Protein AF-A0ABD2AWP3-F1 (afdb_monomer_lite)

Secondary structure (DSSP, 8-state):
-BPPGGGEE-GGGEEEE-TT--B-TTS-EEEEEE-GGG--SGGGGTEEEESS--TTEEEE--TTS-TT-EEEEE-

Sequence (75 aa):
EICPPENCLPEDQCSIKVKNGGTCTNGNKCCSVVKTEYRTHCRHFLGACLNKCTDRVWIREAVDCADNQRCCILI

Structure (mmCIF, N/CA/C/O backbone):
data_AF-A0ABD2AWP3-F1
#
_entry.id   AF-A0ABD2AWP3-F1
#
loop_
_atom_site.group_PDB
_atom_site.id
_atom_site.type_symbol
_atom_site.label_atom_id
_atom_site.label_alt_id
_atom_site.label_comp_id
_atom_site.label_asym_id
_atom_site.label_entity_id
_atom_site.label_seq_id
_atom_site.pdbx_PDB_ins_code
_atom_site.Cartn_x
_atom_site.Cartn_y
_atom_site.Cartn_z
_atom_site.occupancy
_atom_site.B_iso_or_equiv
_atom_site.auth_seq_id
_atom_site.auth_comp_id
_atom_site.auth_asym_id
_atom_site.auth_atom_id
_atom_site.pdbx_PDB_model_num
ATOM 1 N N . GLU A 1 1 ? -6.869 8.619 -16.369 1.00 72.75 1 GLU A N 1
ATOM 2 C CA . GLU A 1 1 ? -6.970 8.499 -14.901 1.00 72.75 1 GLU A CA 1
ATOM 3 C C . GLU A 1 1 ? -5.639 8.902 -14.277 1.00 72.75 1 GLU A C 1
ATOM 5 O O . GLU A 1 1 ? -4.595 8.574 -14.843 1.00 72.75 1 GLU A O 1
ATOM 10 N N . ILE A 1 2 ? -5.666 9.683 -13.197 1.00 85.19 2 ILE A N 1
ATOM 11 C CA . ILE A 1 2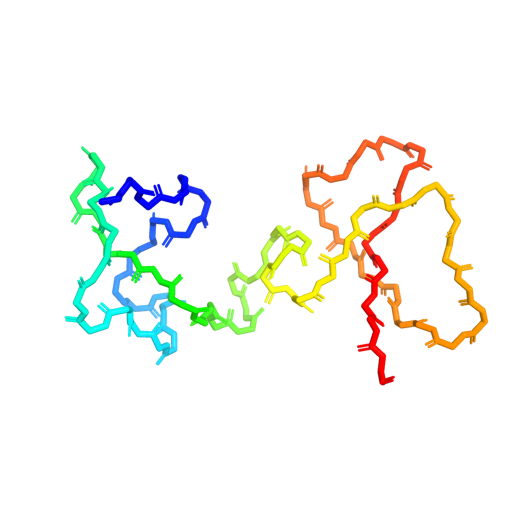 ? -4.455 10.131 -12.495 1.00 85.19 2 ILE A CA 1
ATOM 12 C C . ILE A 1 2 ? -3.992 8.991 -11.590 1.00 85.19 2 ILE A C 1
ATOM 14 O O . ILE A 1 2 ? -4.808 8.417 -10.874 1.00 85.19 2 ILE A O 1
ATOM 18 N N . CYS A 1 3 ? -2.702 8.646 -11.642 1.00 89.50 3 CYS A N 1
ATOM 19 C CA . CYS A 1 3 ? -2.167 7.658 -10.715 1.00 89.50 3 CYS A CA 1
ATOM 20 C C . CYS A 1 3 ? -2.161 8.263 -9.312 1.00 89.50 3 CYS A C 1
ATOM 22 O O . CYS A 1 3 ? -1.665 9.382 -9.148 1.00 89.50 3 CYS A O 1
ATOM 24 N N . PRO A 1 4 ? -2.663 7.554 -8.298 1.00 88.88 4 PRO A N 1
ATOM 25 C CA . PRO A 1 4 ? -2.557 8.053 -6.944 1.00 88.88 4 PRO A CA 1
ATOM 26 C C . PRO A 1 4 ? -1.078 8.274 -6.539 1.00 88.88 4 PRO A C 1
ATOM 28 O O . PRO A 1 4 ? -0.246 7.399 -6.817 1.00 88.88 4 PRO A O 1
ATOM 31 N N . PRO A 1 5 ? -0.725 9.411 -5.907 1.00 89.69 5 PRO A N 1
ATOM 32 C CA . PRO A 1 5 ? 0.667 9.842 -5.719 1.00 89.69 5 PRO A CA 1
ATOM 33 C C . PRO A 1 5 ? 1.584 8.815 -5.051 1.00 89.69 5 PRO A C 1
ATOM 35 O O . PRO A 1 5 ? 2.743 8.667 -5.424 1.00 89.69 5 PRO A O 1
ATOM 38 N N . GLU A 1 6 ? 1.063 8.063 -4.095 1.00 88.62 6 GLU A N 1
ATOM 39 C CA . GLU A 1 6 ? 1.792 7.064 -3.326 1.00 88.62 6 GLU A CA 1
ATOM 40 C C . GLU A 1 6 ? 2.128 5.784 -4.124 1.00 88.62 6 GLU A C 1
ATOM 42 O O . GLU A 1 6 ? 3.002 5.023 -3.729 1.00 88.62 6 GLU A O 1
ATOM 47 N N . ASN A 1 7 ? 1.532 5.602 -5.314 1.00 91.06 7 ASN A N 1
ATOM 48 C CA . ASN A 1 7 ? 1.870 4.552 -6.287 1.00 91.06 7 ASN A CA 1
ATOM 49 C C . ASN A 1 7 ? 2.778 5.086 -7.408 1.00 91.06 7 ASN A C 1
ATOM 51 O O . ASN A 1 7 ? 3.197 4.313 -8.272 1.00 91.06 7 ASN A O 1
ATOM 55 N N . CYS A 1 8 ? 3.086 6.386 -7.426 1.00 92.69 8 CYS A N 1
ATOM 56 C CA . CYS A 1 8 ? 4.019 6.979 -8.377 1.00 92.69 8 CYS A CA 1
ATOM 57 C C . CYS A 1 8 ? 5.454 6.768 -7.910 1.00 92.69 8 CYS A C 1
ATOM 59 O O . CYS A 1 8 ? 6.074 7.661 -7.326 1.00 92.69 8 CYS A O 1
ATOM 61 N N . LEU A 1 9 ? 5.981 5.582 -8.199 1.00 92.38 9 LEU A N 1
ATOM 62 C CA . LEU A 1 9 ? 7.268 5.115 -7.696 1.00 92.38 9 LEU A CA 1
ATOM 63 C C . LEU A 1 9 ? 8.318 4.983 -8.809 1.00 92.38 9 LEU A C 1
ATOM 65 O O . LEU A 1 9 ? 7.968 4.780 -9.981 1.00 92.38 9 LEU A O 1
ATOM 69 N N . PRO A 1 10 ? 9.611 5.073 -8.452 1.00 92.81 10 PRO A N 1
ATOM 70 C CA . PRO A 1 10 ? 10.699 4.665 -9.326 1.00 92.81 10 PRO A CA 1
ATOM 71 C C . PRO A 1 10 ? 10.493 3.247 -9.869 1.00 92.81 10 PRO A C 1
ATOM 73 O O . PRO A 1 10 ? 9.902 2.378 -9.223 1.00 92.81 10 PRO A O 1
ATOM 76 N N . GLU A 1 11 ? 10.977 3.015 -11.086 1.00 89.38 11 GLU A N 1
ATOM 77 C CA . GLU A 1 11 ? 10.781 1.750 -11.797 1.00 89.38 11 GLU A CA 1
ATOM 78 C C . GLU A 1 11 ? 11.330 0.540 -11.029 1.00 89.38 11 GLU A C 1
ATOM 80 O O . GLU A 1 11 ? 10.711 -0.522 -11.011 1.00 89.38 11 GLU A O 1
ATOM 85 N N . ASP A 1 12 ? 12.454 0.721 -10.349 1.00 93.12 12 ASP A N 1
ATOM 86 C CA . ASP A 1 12 ? 13.130 -0.281 -9.537 1.00 93.12 12 ASP A CA 1
ATOM 87 C C . ASP A 1 12 ? 12.390 -0.614 -8.235 1.00 93.12 12 ASP A C 1
ATOM 89 O O . ASP A 1 12 ? 12.637 -1.674 -7.663 1.00 93.12 12 ASP A O 1
ATOM 93 N N . GLN A 1 13 ? 11.443 0.213 -7.791 1.00 94.00 13 GLN A N 1
ATOM 94 C CA . GLN A 1 13 ? 10.627 -0.040 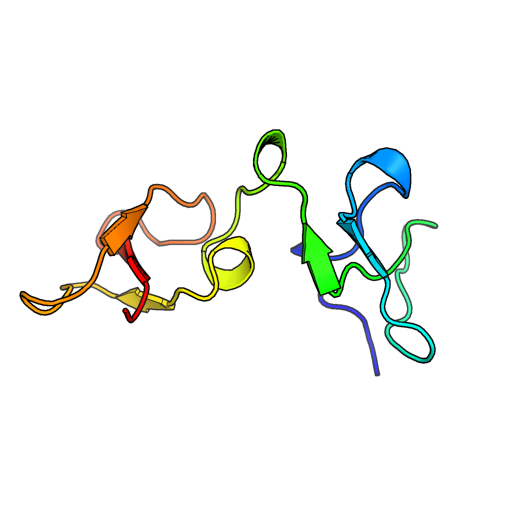-6.595 1.00 94.00 13 GLN A CA 1
ATOM 95 C C . GLN A 1 13 ? 9.313 -0.766 -6.915 1.00 94.00 13 GLN A C 1
ATOM 97 O O . GLN A 1 13 ? 8.586 -1.201 -6.015 1.00 94.00 13 GLN A O 1
ATOM 102 N N . CYS A 1 14 ? 9.010 -0.937 -8.203 1.00 92.50 14 CYS A N 1
ATOM 103 C CA . CYS A 1 14 ? 7.759 -1.506 -8.669 1.00 92.50 14 CYS A CA 1
ATOM 104 C C . CYS A 1 14 ? 7.916 -2.960 -9.135 1.00 92.50 14 CYS A C 1
ATOM 106 O O . CYS A 1 14 ? 8.714 -3.260 -10.019 1.00 92.50 14 CYS A O 1
ATOM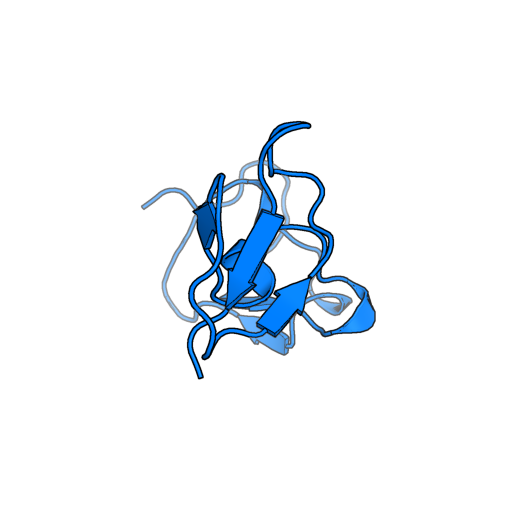 108 N N . SER A 1 15 ? 7.123 -3.879 -8.573 1.00 92.94 15 SER A N 1
ATOM 109 C CA . SER A 1 15 ? 7.055 -5.273 -9.036 1.00 92.94 15 SER A CA 1
ATOM 110 C C . SER A 1 15 ? 6.218 -5.403 -10.304 1.00 92.94 15 SER A C 1
ATOM 112 O O . SER A 1 15 ? 6.597 -6.116 -11.229 1.00 92.94 15 SER A O 1
ATOM 114 N N . ILE A 1 16 ? 5.063 -4.730 -10.344 1.00 88.75 16 ILE A N 1
ATOM 115 C CA . ILE A 1 16 ? 4.131 -4.782 -11.474 1.00 88.75 16 ILE A CA 1
ATOM 116 C C . ILE A 1 16 ? 3.698 -3.366 -11.818 1.00 88.75 16 ILE A C 1
ATOM 118 O O . ILE A 1 16 ? 3.061 -2.690 -11.011 1.00 88.75 16 ILE A O 1
ATOM 122 N N . LYS A 1 17 ? 4.010 -2.931 -13.038 1.00 84.69 17 LYS A N 1
ATOM 123 C CA . LYS A 1 17 ? 3.570 -1.640 -13.575 1.00 84.69 17 LYS A CA 1
ATOM 124 C C . LYS A 1 17 ? 2.154 -1.749 -14.126 1.00 84.69 17 LYS A C 1
ATOM 126 O O . LYS A 1 17 ? 1.772 -2.784 -14.676 1.00 84.69 17 LYS A O 1
ATOM 131 N N . VAL A 1 18 ? 1.404 -0.656 -14.063 1.00 83.31 18 VAL A N 1
ATOM 132 C CA . VAL A 1 18 ? 0.139 -0.561 -14.795 1.00 83.31 18 VAL A CA 1
ATOM 133 C C . VAL A 1 18 ? 0.466 -0.432 -16.290 1.00 83.31 18 VAL A C 1
ATOM 135 O O . VAL A 1 18 ? 1.074 0.549 -16.709 1.00 83.31 18 VAL A O 1
ATOM 138 N N . LYS A 1 19 ? 0.098 -1.431 -17.109 1.00 69.94 19 LYS A N 1
ATOM 139 C CA . LYS A 1 19 ? 0.442 -1.460 -18.550 1.00 69.94 19 LYS A CA 1
ATOM 140 C C . LYS A 1 19 ? -0.151 -0.287 -19.347 1.00 69.94 19 LYS A C 1
ATOM 142 O O . LYS A 1 19 ? 0.505 0.185 -20.265 1.00 69.94 19 LYS A O 1
ATOM 147 N N . ASN A 1 20 ? -1.349 0.181 -18.981 1.00 68.88 20 ASN A N 1
ATOM 148 C CA . ASN A 1 20 ? -2.133 1.159 -19.753 1.00 68.88 20 ASN A CA 1
ATOM 149 C C . ASN A 1 20 ? -2.684 2.331 -18.910 1.00 68.88 20 ASN A C 1
ATOM 151 O O . ASN A 1 20 ? -3.683 2.932 -19.299 1.00 68.88 20 ASN A O 1
ATOM 155 N N . GLY A 1 21 ? -2.124 2.649 -17.737 1.00 68.00 21 GLY A N 1
ATOM 156 C CA . GLY A 1 21 ? -2.835 3.539 -16.812 1.00 68.00 21 GLY A CA 1
ATOM 157 C C . GLY A 1 21 ? -1.989 4.287 -15.793 1.00 68.00 21 GLY A C 1
ATOM 158 O O . GLY A 1 21 ? -0.947 3.813 -15.352 1.00 68.00 21 GLY A O 1
ATOM 159 N N . GLY A 1 22 ? -2.516 5.457 -15.421 1.00 71.06 22 GLY A N 1
ATOM 160 C CA . GLY A 1 22 ? -2.034 6.326 -14.356 1.00 71.06 22 GLY A CA 1
ATOM 161 C C . GLY A 1 22 ? -0.925 7.282 -14.792 1.00 71.06 22 GLY A C 1
ATOM 162 O O . GLY A 1 22 ? 0.238 6.897 -14.880 1.00 71.06 22 GLY A O 1
ATOM 163 N N . THR A 1 23 ? -1.260 8.555 -15.001 1.00 87.56 23 THR A N 1
ATOM 164 C CA . THR A 1 23 ? -0.236 9.597 -15.165 1.00 87.56 23 THR A CA 1
ATOM 165 C C . THR A 1 23 ? 0.318 9.984 -13.798 1.00 87.56 23 THR A C 1
ATOM 167 O O . THR A 1 23 ? -0.451 10.335 -12.904 1.00 87.56 23 THR A O 1
ATOM 170 N N . CYS A 1 24 ? 1.641 9.944 -13.661 1.00 89.94 24 CYS A N 1
ATOM 171 C CA . CYS A 1 24 ? 2.376 10.489 -12.524 1.00 89.94 24 CYS A CA 1
ATOM 172 C C . CYS A 1 24 ? 2.994 11.834 -12.916 1.00 89.94 24 CYS A C 1
ATOM 174 O O . CYS A 1 24 ? 3.608 11.951 -13.974 1.00 89.94 24 CYS A O 1
ATOM 176 N N . THR A 1 25 ? 2.841 12.856 -12.076 1.00 87.50 25 THR A N 1
ATOM 177 C CA . THR A 1 25 ? 3.327 14.223 -12.351 1.00 87.50 25 THR A CA 1
ATOM 178 C C . THR A 1 25 ? 4.812 14.421 -12.042 1.00 87.50 25 THR A C 1
ATOM 180 O O . THR A 1 25 ? 5.395 15.422 -12.442 1.00 87.50 25 THR A O 1
ATOM 183 N N . ASN A 1 26 ? 5.436 13.462 -11.360 1.00 86.56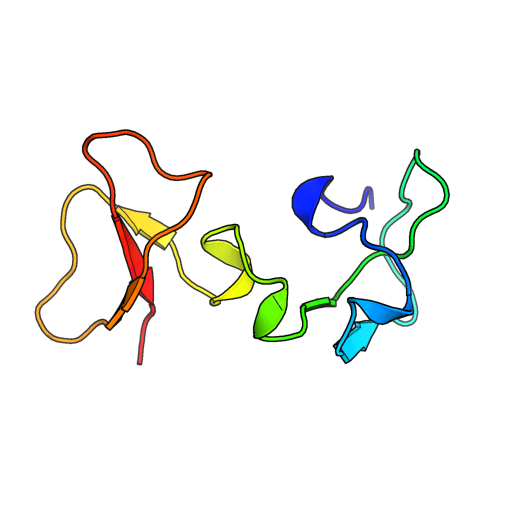 26 ASN A N 1
ATOM 184 C CA . ASN A 1 26 ? 6.819 13.507 -10.882 1.00 86.56 26 ASN A CA 1
ATOM 185 C C . ASN A 1 26 ? 7.804 12.699 -11.754 1.00 86.56 26 ASN A C 1
ATOM 187 O O . ASN A 1 26 ? 8.908 12.408 -11.310 1.00 86.56 26 ASN A O 1
ATOM 191 N N . GLY A 1 27 ? 7.410 12.290 -12.966 1.00 85.38 27 GLY A N 1
ATOM 192 C CA . GLY A 1 27 ? 8.254 11.493 -13.872 1.00 85.38 27 GLY A CA 1
ATOM 193 C C . GLY A 1 27 ? 8.365 10.001 -13.522 1.00 85.38 27 GLY A C 1
ATOM 194 O O . GLY A 1 27 ? 8.911 9.230 -14.315 1.00 85.38 27 GLY A O 1
ATOM 195 N N . ASN A 1 28 ? 7.801 9.572 -12.389 1.00 91.44 28 ASN A N 1
ATOM 196 C CA . ASN A 1 28 ? 7.748 8.170 -11.981 1.00 91.44 28 ASN A CA 1
ATOM 197 C C . ASN A 1 28 ? 6.722 7.365 -12.795 1.00 91.44 28 ASN A C 1
ATOM 199 O O . ASN A 1 28 ? 5.971 7.900 -13.616 1.00 91.44 28 ASN A O 1
ATOM 203 N N . LYS A 1 29 ? 6.683 6.046 -12.577 1.00 89.69 29 LYS A N 1
ATOM 204 C CA . LYS A 1 29 ? 5.707 5.155 -13.214 1.00 89.69 29 LYS A CA 1
ATOM 205 C C . LYS A 1 29 ? 4.613 4.784 -12.224 1.00 89.69 29 LYS A C 1
ATOM 207 O O . LYS A 1 29 ? 4.882 4.568 -11.046 1.00 89.69 29 LYS A O 1
ATOM 212 N N . CYS A 1 30 ? 3.382 4.676 -12.720 1.00 91.81 30 CYS A N 1
ATOM 213 C CA . CYS A 1 30 ? 2.283 4.204 -11.895 1.00 91.81 30 CYS A CA 1
ATOM 214 C C . CYS A 1 30 ? 2.463 2.719 -11.581 1.00 91.81 30 CYS A C 1
ATOM 216 O O . CYS A 1 30 ? 2.475 1.862 -12.476 1.00 91.81 30 CYS A O 1
A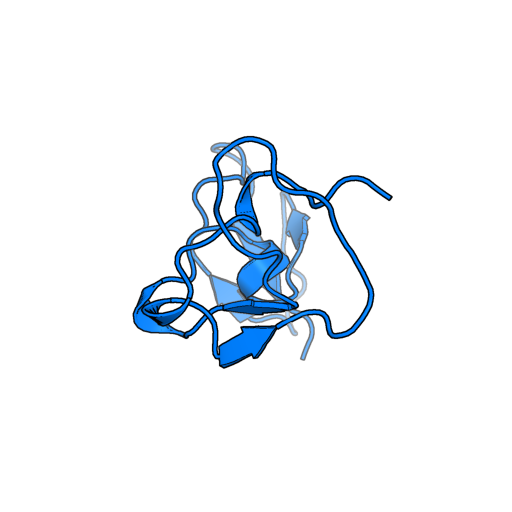TOM 218 N N . CYS A 1 31 ? 2.627 2.428 -10.298 1.00 91.94 31 CYS A N 1
ATOM 219 C CA . CYS A 1 31 ? 2.874 1.094 -9.808 1.00 91.94 31 CYS A CA 1
ATOM 220 C C . CYS A 1 31 ? 1.576 0.413 -9.373 1.00 91.94 31 CYS A C 1
ATOM 222 O O . CYS A 1 31 ? 0.813 0.951 -8.576 1.00 91.94 31 CYS A O 1
ATOM 224 N N . SER A 1 32 ? 1.336 -0.791 -9.892 1.00 89.25 32 SER A N 1
ATOM 225 C CA . SER A 1 32 ? 0.206 -1.628 -9.485 1.00 89.25 32 SER A CA 1
ATOM 226 C C . SER A 1 32 ? 0.548 -2.473 -8.264 1.00 89.25 32 SER A C 1
ATOM 228 O O . SER A 1 32 ? -0.298 -2.669 -7.400 1.00 89.25 32 SER A O 1
ATOM 230 N N . VAL A 1 33 ? 1.770 -3.007 -8.211 1.00 90.94 33 VAL A N 1
ATOM 231 C CA . VAL A 1 33 ? 2.258 -3.806 -7.083 1.00 90.94 33 VAL A CA 1
ATOM 232 C C . VAL A 1 33 ? 3.642 -3.319 -6.714 1.00 90.94 33 VAL A C 1
ATOM 234 O O . VAL A 1 33 ? 4.588 -3.482 -7.484 1.00 90.94 33 VAL A O 1
ATOM 237 N N . VAL A 1 34 ? 3.745 -2.732 -5.528 1.00 93.44 34 VAL A N 1
ATOM 238 C CA . VAL A 1 34 ? 4.998 -2.241 -4.953 1.00 93.44 34 VAL A CA 1
ATOM 239 C C . VAL A 1 34 ? 5.786 -3.420 -4.381 1.00 93.44 34 VAL A C 1
ATOM 241 O O . VAL A 1 34 ? 5.192 -4.316 -3.757 1.00 93.44 34 VAL A O 1
ATOM 244 N N . LYS A 1 35 ? 7.111 -3.432 -4.580 1.00 94.19 35 LYS A N 1
ATOM 245 C CA . LYS A 1 35 ? 7.974 -4.456 -3.970 1.00 94.19 35 LYS A CA 1
ATOM 246 C C . LYS A 1 35 ? 7.899 -4.368 -2.450 1.00 94.19 35 LYS A C 1
ATOM 248 O O . LYS A 1 35 ? 7.738 -3.282 -1.897 1.00 94.19 35 LYS A O 1
ATOM 253 N N . THR A 1 36 ? 7.994 -5.514 -1.785 1.00 92.00 36 THR A N 1
ATOM 254 C CA . THR A 1 36 ? 7.719 -5.667 -0.350 1.00 92.00 36 THR A CA 1
ATOM 255 C C . THR A 1 36 ? 8.511 -4.692 0.522 1.00 92.00 36 THR A C 1
ATOM 257 O O . THR A 1 36 ? 7.942 -4.105 1.435 1.00 92.00 36 THR A O 1
ATOM 260 N N . GLU A 1 37 ? 9.784 -4.477 0.207 1.00 92.75 37 GLU A N 1
ATOM 261 C CA . GLU A 1 37 ? 10.712 -3.596 0.918 1.00 92.75 37 GLU A CA 1
ATOM 262 C C . GLU A 1 37 ? 10.382 -2.096 0.798 1.00 92.75 37 GLU A C 1
ATOM 264 O O . GLU A 1 37 ? 10.825 -1.312 1.631 1.00 92.75 37 GLU A O 1
ATOM 269 N N . TYR A 1 38 ? 9.571 -1.698 -0.189 1.00 93.75 38 TYR A N 1
ATOM 270 C CA . TYR A 1 38 ? 9.146 -0.306 -0.403 1.00 93.75 38 TYR A CA 1
ATOM 271 C C . TYR A 1 38 ? 7.668 -0.071 -0.057 1.00 93.75 38 TYR A C 1
ATOM 273 O O . TYR A 1 38 ? 7.124 1.011 -0.291 1.00 93.75 38 TYR A O 1
ATOM 281 N N . ARG A 1 39 ? 6.971 -1.072 0.496 1.00 93.19 39 ARG A N 1
ATOM 282 C CA . ARG A 1 39 ? 5.573 -0.911 0.908 1.00 93.19 39 ARG A CA 1
ATOM 283 C C . ARG A 1 39 ? 5.495 -0.081 2.185 1.00 93.19 39 ARG A C 1
ATOM 285 O O . ARG A 1 39 ? 5.888 -0.539 3.248 1.00 93.19 39 ARG A O 1
ATOM 292 N N . THR A 1 40 ? 4.951 1.124 2.067 1.00 93.19 40 THR A N 1
ATOM 293 C CA . THR A 1 40 ? 4.765 2.048 3.197 1.00 93.19 40 THR A CA 1
ATOM 294 C C . THR A 1 40 ? 3.307 2.410 3.471 1.00 93.19 40 THR A C 1
ATOM 296 O O . THR A 1 40 ? 2.972 2.711 4.610 1.00 93.19 40 THR A O 1
ATOM 299 N N . HIS A 1 41 ? 2.441 2.382 2.457 1.00 93.94 41 HIS A N 1
ATOM 300 C CA . HIS A 1 41 ? 1.035 2.775 2.575 1.00 93.94 41 HIS A CA 1
ATOM 301 C C . HIS A 1 41 ? 0.138 1.551 2.697 1.00 93.94 41 HIS A C 1
ATOM 303 O O . HIS A 1 41 ? 0.438 0.491 2.141 1.00 93.94 41 HIS A O 1
ATOM 309 N N . CYS A 1 42 ? -0.995 1.697 3.372 1.00 93.62 42 CYS A N 1
ATOM 310 C CA . CYS A 1 42 ? -1.842 0.575 3.735 1.00 93.62 42 CYS A CA 1
ATOM 311 C C . CYS A 1 42 ? -2.359 -0.172 2.502 1.00 93.62 42 CYS A C 1
ATOM 313 O O . CYS A 1 42 ? -2.331 -1.405 2.419 1.00 93.62 42 CYS A O 1
ATOM 315 N N . ARG A 1 43 ? -2.710 0.587 1.466 1.00 90.12 43 ARG A N 1
ATOM 316 C CA . ARG A 1 43 ? -3.126 0.038 0.176 1.00 90.12 43 ARG A CA 1
ATOM 317 C C . ARG A 1 43 ? -2.038 -0.771 -0.537 1.00 90.12 43 ARG A C 1
ATOM 319 O O . ARG A 1 43 ? -2.371 -1.646 -1.329 1.00 90.12 43 ARG A O 1
ATOM 326 N N . HIS A 1 44 ? -0.747 -0.512 -0.280 1.00 92.31 44 HIS A N 1
ATOM 327 C CA . HIS A 1 44 ? 0.343 -1.312 -0.861 1.00 92.31 44 HIS A CA 1
ATOM 328 C C . HIS A 1 44 ? 0.299 -2.751 -0.344 1.00 92.31 44 HIS A C 1
ATOM 330 O O . HIS A 1 44 ? 0.802 -3.668 -0.993 1.00 92.31 44 HIS A O 1
ATOM 336 N N . PHE A 1 45 ? -0.322 -2.950 0.818 1.00 91.12 45 PHE A N 1
ATOM 337 C CA . PHE A 1 45 ? -0.592 -4.252 1.403 1.00 91.12 45 PHE A CA 1
ATOM 338 C C . PHE A 1 45 ? -1.993 -4.781 1.071 1.00 91.12 45 PHE A C 1
ATOM 340 O O . PHE A 1 45 ? -2.395 -5.782 1.653 1.00 91.12 45 PHE A O 1
ATOM 347 N N . LEU A 1 46 ? -2.733 -4.128 0.162 1.00 88.69 46 LEU A N 1
ATOM 348 C CA . LEU A 1 46 ? -4.150 -4.401 -0.119 1.00 88.69 46 LEU A CA 1
ATOM 349 C C . LEU A 1 46 ? -5.035 -4.299 1.137 1.00 88.69 46 LEU A C 1
ATOM 351 O O . LEU A 1 46 ? -6.065 -4.962 1.241 1.00 88.69 46 LEU A O 1
ATOM 355 N N . GLY A 1 47 ? -4.609 -3.486 2.105 1.00 91.81 47 GLY A N 1
ATOM 356 C CA . GLY A 1 47 ? -5.341 -3.247 3.337 1.00 91.81 47 GLY A CA 1
ATOM 357 C C . GLY A 1 47 ? -6.175 -1.971 3.302 1.00 91.81 47 GLY A C 1
ATOM 358 O O . GLY A 1 47 ? -6.106 -1.174 2.363 1.00 91.81 47 GLY A O 1
ATOM 359 N N . ALA A 1 48 ? -6.924 -1.767 4.382 1.00 92.88 48 ALA A N 1
ATOM 360 C CA . ALA A 1 48 ? -7.625 -0.526 4.685 1.00 92.88 48 ALA A CA 1
ATOM 361 C C . ALA A 1 48 ? -7.271 -0.035 6.097 1.00 92.88 48 ALA A C 1
ATOM 363 O O . ALA A 1 48 ? -7.164 -0.837 7.029 1.00 92.88 48 ALA A O 1
ATOM 364 N N . CYS A 1 49 ? -7.113 1.281 6.261 1.00 93.88 49 CYS A N 1
ATOM 365 C CA . CYS A 1 49 ? -6.936 1.896 7.574 1.00 93.88 49 CYS A CA 1
ATOM 366 C C . CYS A 1 49 ? -8.265 1.880 8.335 1.00 93.88 49 CYS A C 1
ATOM 368 O O . CYS A 1 49 ? -9.232 2.521 7.925 1.00 93.88 49 CYS A O 1
ATOM 370 N N . LEU A 1 50 ? -8.322 1.143 9.444 1.00 93.56 50 LEU A N 1
ATOM 371 C CA . LEU A 1 50 ? -9.512 1.022 10.288 1.00 93.56 50 LEU A CA 1
ATOM 372 C C . LEU A 1 50 ? -9.148 1.250 11.757 1.00 93.56 50 LEU A C 1
ATOM 374 O O . LEU A 1 50 ? -8.058 0.892 12.197 1.00 93.56 50 LEU A O 1
ATOM 378 N N . ASN A 1 51 ? -10.090 1.777 12.544 1.00 91.94 51 ASN A N 1
ATOM 379 C CA . ASN A 1 51 ? -9.911 1.945 13.996 1.00 91.94 51 ASN A CA 1
ATOM 380 C C . ASN A 1 51 ? -9.788 0.594 14.723 1.00 91.94 51 ASN A C 1
ATOM 382 O O . ASN A 1 51 ? -9.162 0.485 15.774 1.00 91.94 51 ASN A O 1
ATOM 386 N N . LYS A 1 52 ? -10.429 -0.445 14.176 1.00 89.25 52 LYS A N 1
ATOM 387 C CA . LYS A 1 52 ? -10.395 -1.803 14.709 1.00 89.25 52 LYS A CA 1
ATOM 388 C C . LYS A 1 52 ? -10.416 -2.810 13.566 1.00 89.25 52 LYS A C 1
ATOM 390 O O . LYS A 1 52 ? -11.280 -2.757 12.695 1.00 89.25 52 LYS A O 1
ATOM 395 N N . CYS A 1 53 ? -9.473 -3.736 13.619 1.00 89.00 53 CYS A N 1
ATOM 396 C CA . CYS A 1 53 ? -9.411 -4.910 12.765 1.00 89.00 53 CYS A CA 1
ATOM 397 C C . CYS A 1 53 ? -10.306 -6.030 13.336 1.00 89.00 53 CYS A C 1
ATOM 399 O O . CYS A 1 53 ? -10.429 -6.153 14.556 1.00 89.00 53 CYS A O 1
ATOM 401 N N . THR A 1 54 ? -10.939 -6.838 12.482 1.00 84.94 54 THR A N 1
ATOM 402 C CA . THR A 1 54 ? -11.644 -8.063 12.910 1.00 84.94 54 THR A CA 1
ATOM 403 C C . THR A 1 54 ? -10.638 -9.173 13.245 1.00 84.94 54 THR A C 1
ATOM 405 O O . THR A 1 54 ? -9.463 -9.063 12.915 1.00 84.94 54 THR A O 1
ATOM 408 N N . ASP A 1 55 ? -11.061 -10.266 13.884 1.00 78.94 55 ASP A N 1
ATOM 409 C CA . ASP A 1 55 ? -10.126 -11.313 14.348 1.00 78.94 55 ASP A CA 1
ATOM 410 C C . ASP A 1 55 ? -9.420 -12.081 13.211 1.00 78.94 55 ASP A C 1
ATOM 412 O O . ASP A 1 55 ? -8.493 -12.852 13.449 1.00 78.94 55 ASP A O 1
ATOM 416 N N . ARG A 1 56 ? -9.858 -11.890 11.961 1.00 78.50 56 ARG A N 1
ATOM 417 C CA . ARG A 1 56 ? -9.364 -12.598 10.772 1.00 78.50 56 ARG A CA 1
ATOM 418 C C . ARG A 1 56 ? -8.690 -11.661 9.775 1.00 78.50 56 ARG A C 1
ATOM 420 O O . ARG A 1 56 ? -8.911 -11.802 8.582 1.00 78.50 56 ARG A O 1
ATOM 427 N N . VAL A 1 57 ? -7.914 -10.684 10.229 1.00 86.00 57 VAL A N 1
ATOM 428 C CA . VAL A 1 57 ? -7.113 -9.832 9.332 1.00 86.00 57 VAL A CA 1
ATOM 429 C C . VAL A 1 57 ? -5.701 -9.665 9.867 1.00 86.00 57 VAL A C 1
ATOM 431 O O . VAL A 1 57 ? -5.472 -9.683 11.077 1.00 86.00 57 VAL A O 1
ATOM 434 N N . TRP A 1 58 ? -4.746 -9.483 8.959 1.00 87.25 58 TRP A N 1
ATOM 435 C CA . TRP A 1 58 ? -3.378 -9.136 9.334 1.00 87.25 58 TRP A CA 1
ATOM 436 C C . TRP A 1 58 ? -3.271 -7.642 9.617 1.00 87.25 58 TRP A C 1
ATOM 438 O O . TRP A 1 58 ? -3.867 -6.827 8.916 1.00 87.25 58 TRP A O 1
ATOM 448 N N . ILE A 1 59 ? -2.476 -7.290 10.626 1.00 88.12 59 ILE A N 1
ATOM 449 C CA . ILE A 1 59 ? -2.189 -5.901 10.982 1.00 88.12 59 ILE A CA 1
ATOM 450 C C . ILE A 1 59 ? -0.793 -5.548 10.472 1.00 88.12 59 ILE A C 1
ATOM 452 O O . ILE A 1 59 ? 0.174 -6.254 10.767 1.00 88.12 59 ILE A O 1
ATOM 456 N N . ARG A 1 60 ? -0.683 -4.457 9.713 1.00 87.81 60 ARG A N 1
ATOM 457 C CA . ARG A 1 60 ? 0.599 -3.859 9.316 1.00 87.81 60 ARG A CA 1
ATOM 458 C C . ARG A 1 60 ? 0.676 -2.405 9.761 1.00 87.81 60 ARG A C 1
ATOM 460 O O . ARG A 1 60 ? -0.342 -1.729 9.901 1.00 87.81 60 ARG A O 1
ATOM 467 N N . GLU A 1 61 ? 1.899 -1.940 9.967 1.00 87.62 61 GLU A N 1
ATOM 468 C CA . GLU A 1 61 ? 2.173 -0.514 10.084 1.00 87.62 61 GLU A CA 1
ATOM 469 C C . GLU A 1 61 ? 2.142 0.107 8.690 1.00 87.62 61 GLU A C 1
ATOM 471 O O . GLU A 1 61 ? 2.673 -0.458 7.730 1.00 87.62 61 GLU A O 1
ATOM 476 N N . ALA A 1 62 ? 1.479 1.251 8.586 1.00 92.31 62 ALA A N 1
ATOM 477 C CA . ALA A 1 62 ? 1.411 2.029 7.368 1.00 92.31 62 ALA A CA 1
ATOM 478 C C . ALA A 1 62 ? 1.404 3.514 7.723 1.00 92.31 62 ALA A C 1
ATOM 480 O O . ALA A 1 62 ? 0.822 3.908 8.732 1.00 92.31 62 ALA A O 1
ATOM 481 N N . VAL A 1 63 ? 2.065 4.325 6.902 1.00 93.75 63 VAL A N 1
ATOM 482 C CA . VAL A 1 63 ? 2.290 5.752 7.191 1.00 93.75 63 VAL A CA 1
ATOM 483 C C . VAL A 1 63 ? 1.062 6.629 6.931 1.00 93.75 63 VAL A C 1
ATOM 485 O O . VAL A 1 63 ? 1.043 7.788 7.326 1.00 93.75 63 VAL A O 1
ATOM 488 N N . ASP A 1 64 ? 0.057 6.089 6.242 1.00 94.19 64 ASP A N 1
ATOM 489 C CA . ASP A 1 64 ? -1.170 6.770 5.822 1.00 94.19 64 ASP A CA 1
ATOM 490 C C . ASP A 1 64 ? -2.368 6.512 6.743 1.00 94.19 64 ASP A C 1
ATOM 492 O O . ASP A 1 64 ? -3.434 7.092 6.535 1.00 94.19 64 ASP A O 1
ATOM 496 N N . CYS A 1 65 ? -2.214 5.665 7.762 1.00 93.19 65 CYS A N 1
ATOM 497 C CA . CYS A 1 65 ? -3.237 5.490 8.786 1.00 93.19 65 CYS A CA 1
ATOM 498 C C . CYS A 1 65 ? -3.084 6.558 9.876 1.00 93.19 65 CYS A C 1
ATOM 500 O O . CYS A 1 65 ? -1.974 6.850 10.314 1.00 93.19 65 CYS A O 1
ATOM 502 N N . ALA A 1 66 ? -4.204 7.120 10.339 1.00 93.00 66 ALA A N 1
ATOM 503 C CA . ALA A 1 66 ? -4.206 8.029 11.486 1.00 93.00 66 ALA A CA 1
ATOM 504 C C . ALA A 1 66 ? -3.726 7.326 12.774 1.00 93.00 66 ALA A C 1
ATOM 506 O O . ALA A 1 66 ? -3.798 6.103 12.869 1.00 93.00 66 ALA A O 1
ATOM 507 N N . ASP A 1 67 ? -3.323 8.089 13.797 1.00 86.62 67 ASP A N 1
ATOM 508 C CA . ASP A 1 67 ? -2.769 7.560 15.062 1.00 86.62 67 ASP A CA 1
ATOM 509 C C . ASP A 1 67 ? -3.667 6.521 15.763 1.00 86.62 67 ASP A C 1
ATOM 511 O O . ASP A 1 67 ? -3.192 5.640 16.480 1.00 86.62 67 ASP A O 1
ATOM 515 N N . ASN A 1 68 ? -4.984 6.613 15.566 1.00 89.62 68 ASN A N 1
ATOM 516 C CA . ASN A 1 68 ? -5.977 5.693 16.125 1.00 89.62 68 ASN A CA 1
ATOM 517 C C . ASN A 1 68 ? -6.405 4.574 15.157 1.00 89.62 68 ASN A C 1
ATOM 519 O O . ASN A 1 68 ? -7.308 3.799 15.480 1.00 89.62 68 ASN A O 1
ATOM 523 N N . GLN A 1 69 ? -5.790 4.494 13.979 1.00 93.12 69 GLN A N 1
ATOM 524 C CA . GLN A 1 69 ? -6.078 3.520 12.937 1.00 93.12 69 GLN A CA 1
ATOM 525 C C . GLN A 1 69 ? -4.919 2.546 12.754 1.00 93.12 69 GLN A C 1
ATOM 527 O O . GLN A 1 69 ? -3.765 2.817 13.073 1.00 93.12 69 GLN A O 1
ATOM 532 N N . ARG A 1 70 ? -5.235 1.376 12.207 1.00 91.69 70 ARG A N 1
ATOM 533 C CA . ARG A 1 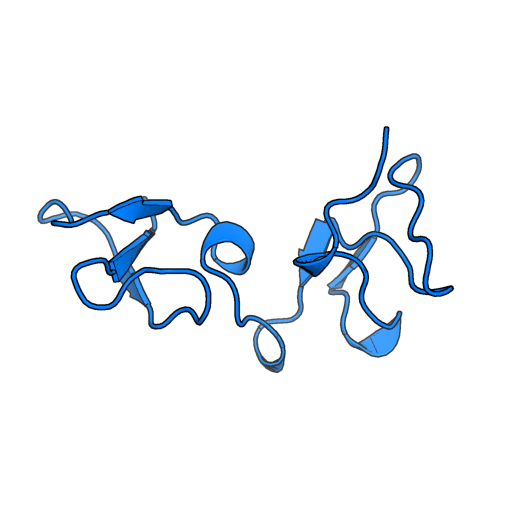70 ? -4.251 0.376 11.799 1.00 91.69 70 ARG A CA 1
ATOM 534 C C . ARG A 1 70 ? -4.558 -0.102 10.395 1.00 91.69 70 ARG A C 1
ATOM 536 O O . ARG A 1 70 ? -5.726 -0.152 10.007 1.00 91.69 70 ARG A O 1
ATOM 543 N N . CYS A 1 71 ? -3.525 -0.501 9.659 1.00 94.94 71 CYS A N 1
ATOM 544 C CA . CYS A 1 71 ? -3.729 -1.118 8.361 1.00 94.94 71 CYS A CA 1
ATOM 545 C C . CYS A 1 71 ? -4.183 -2.569 8.536 1.00 94.94 71 CYS A C 1
ATOM 547 O O . CYS A 1 71 ? -3.391 -3.426 8.938 1.00 94.94 71 CYS A O 1
ATOM 549 N N . CYS A 1 72 ? -5.454 -2.836 8.241 1.00 94.88 72 CYS A N 1
ATOM 550 C CA . CYS A 1 72 ? -6.052 -4.164 8.299 1.00 94.88 72 CYS A CA 1
ATOM 551 C C . CYS A 1 72 ? -6.073 -4.790 6.901 1.00 94.88 72 CYS A C 1
ATOM 553 O O . CYS A 1 72 ? -6.632 -4.210 5.970 1.00 94.88 72 CYS A O 1
ATOM 555 N N . ILE A 1 73 ? -5.506 -5.985 6.760 1.00 91.88 73 ILE A N 1
ATOM 556 C CA . ILE A 1 73 ? -5.383 -6.702 5.486 1.00 91.88 73 ILE A CA 1
ATOM 557 C C . ILE A 1 73 ? -6.276 -7.938 5.525 1.00 91.88 73 ILE A C 1
ATOM 559 O O . ILE A 1 73 ? -6.070 -8.828 6.357 1.00 91.88 73 ILE A O 1
ATOM 563 N N . LEU A 1 74 ? -7.264 -7.982 4.629 1.00 78.88 74 LEU A N 1
ATOM 564 C CA . LEU A 1 74 ? -8.147 -9.136 4.466 1.00 78.88 74 LEU A CA 1
ATOM 565 C C . LEU A 1 74 ? -7.345 -10.340 3.950 1.00 78.88 74 LEU A C 1
ATOM 567 O O . LEU A 1 74 ? -6.537 -10.200 3.031 1.00 78.88 74 LEU A O 1
ATOM 571 N N . ILE A 1 75 ? -7.576 -11.498 4.568 1.00 65.62 75 ILE A N 1
ATOM 572 C CA . ILE A 1 75 ? -7.012 -12.811 4.207 1.00 65.62 75 ILE A CA 1
ATOM 573 C C . ILE A 1 75 ? -8.083 -13.653 3.527 1.00 65.62 75 ILE A C 1
ATOM 575 O O . ILE A 1 75 ? -9.243 -13.599 3.998 1.00 65.62 75 ILE A O 1
#

Radius of gyration: 13.27 Å; chains: 1; bounding box: 25×27×36 Å

Foldseek 3Di:
DAQDALQQDAPVQAPAFDPPDHDDPVPGGRHPAGPPVSQAALVNLVWDWDLDEDPQWDWDHHPPHDPSTTTTHHD

pLDDT: mean 88.53, std 6.7, range [65.62, 94.94]

Organism: Vespula squamosa (NCBI:txid30214)